Protein AF-A0A832LUJ0-F1 (afdb_monomer)

Structure (mmCIF, N/CA/C/O backbone):
data_AF-A0A832LUJ0-F1
#
_entry.id   AF-A0A832LUJ0-F1
#
loop_
_atom_site.group_PDB
_atom_site.id
_atom_site.type_symbol
_atom_site.label_atom_id
_atom_site.label_alt_id
_atom_site.label_comp_id
_atom_site.label_asym_id
_atom_site.label_entity_id
_atom_site.label_seq_id
_atom_site.pdbx_PDB_ins_code
_atom_site.Cartn_x
_atom_site.Cartn_y
_atom_site.Cartn_z
_atom_site.occupancy
_atom_site.B_iso_or_equiv
_atom_site.auth_seq_id
_atom_site.auth_comp_id
_atom_site.auth_asym_id
_atom_site.auth_atom_id
_atom_site.pdbx_PDB_model_num
ATOM 1 N N . MET A 1 1 ? 15.400 -51.561 0.222 1.00 42.00 1 MET A N 1
ATOM 2 C CA . MET A 1 1 ? 15.382 -51.248 -1.225 1.00 42.00 1 MET A CA 1
ATOM 3 C C . MET A 1 1 ? 14.412 -50.093 -1.433 1.00 42.00 1 MET A C 1
ATOM 5 O O . MET A 1 1 ? 13.301 -50.160 -0.928 1.00 42.00 1 MET A O 1
ATOM 9 N N . ARG A 1 2 ? 14.890 -48.987 -2.015 1.00 45.09 2 ARG A N 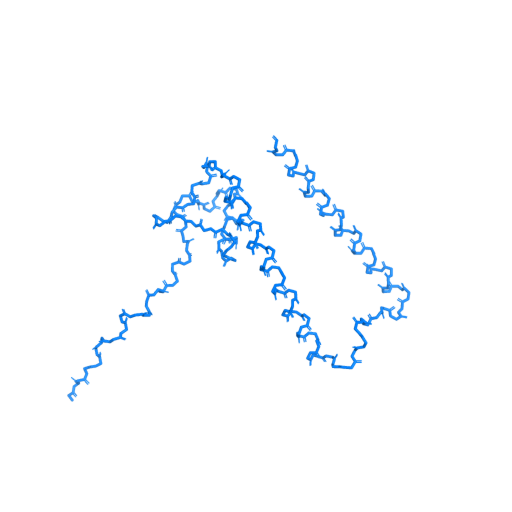1
ATOM 10 C CA . ARG A 1 2 ? 14.188 -47.699 -2.136 1.00 45.09 2 ARG A CA 1
ATOM 11 C C . ARG A 1 2 ? 13.379 -47.702 -3.439 1.00 45.09 2 ARG A C 1
ATOM 13 O O . ARG A 1 2 ? 13.980 -47.737 -4.503 1.00 45.09 2 ARG A O 1
ATOM 20 N N . ALA A 1 3 ? 12.057 -47.640 -3.348 1.00 45.84 3 ALA A N 1
ATOM 21 C CA . ALA A 1 3 ? 11.176 -47.183 -4.422 1.00 45.84 3 ALA A CA 1
ATOM 22 C C . ALA A 1 3 ? 10.442 -45.981 -3.814 1.00 45.84 3 ALA A C 1
ATOM 24 O O . ALA A 1 3 ? 9.773 -46.116 -2.800 1.00 45.84 3 ALA A O 1
ATOM 25 N N . GLY A 1 4 ? 10.724 -44.741 -4.188 1.00 39.69 4 GLY A N 1
ATOM 26 C CA . GLY A 1 4 ? 10.550 -44.208 -5.533 1.00 39.69 4 GLY A CA 1
ATOM 27 C C . GLY A 1 4 ? 9.454 -43.142 -5.462 1.00 39.69 4 GLY A C 1
ATOM 28 O O . GLY A 1 4 ? 8.492 -43.191 -6.214 1.00 39.69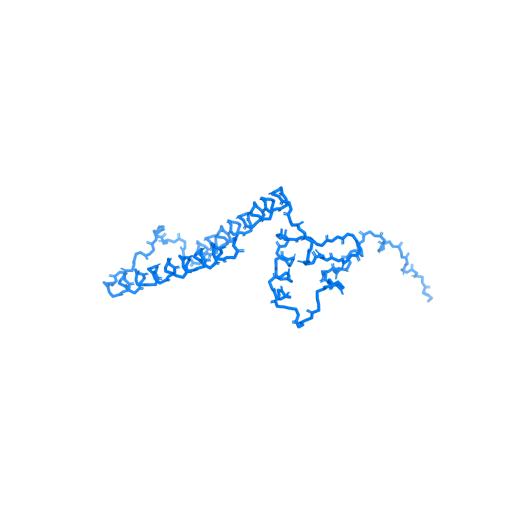 4 GLY A O 1
ATOM 29 N N . VAL A 1 5 ? 9.550 -42.223 -4.490 1.00 46.97 5 VAL A N 1
ATOM 30 C CA . VAL A 1 5 ? 8.692 -41.034 -4.436 1.00 46.97 5 VAL A CA 1
ATOM 31 C C . VAL A 1 5 ? 9.234 -40.096 -5.500 1.00 46.97 5 VAL A C 1
ATOM 33 O O . VAL A 1 5 ? 10.275 -39.464 -5.326 1.00 46.97 5 VAL A O 1
ATOM 36 N N . SER A 1 6 ? 8.600 -40.088 -6.662 1.00 47.94 6 SER A N 1
ATOM 37 C CA . SER A 1 6 ? 8.972 -39.208 -7.757 1.00 47.94 6 SER A CA 1
ATOM 38 C C . SER A 1 6 ? 7.725 -38.797 -8.519 1.00 47.94 6 SER A C 1
ATOM 40 O O . SER A 1 6 ? 7.079 -39.602 -9.174 1.00 47.94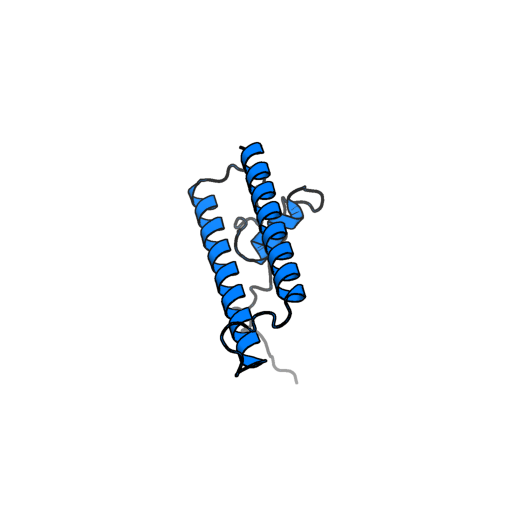 6 SER A O 1
ATOM 42 N N . ILE A 1 7 ? 7.483 -37.489 -8.434 1.00 48.25 7 ILE A N 1
ATOM 43 C CA . ILE A 1 7 ? 6.845 -36.667 -9.458 1.00 48.25 7 ILE A CA 1
ATOM 44 C C . ILE A 1 7 ? 5.322 -36.791 -9.517 1.00 48.25 7 ILE A C 1
ATOM 46 O O . ILE A 1 7 ? 4.773 -37.437 -10.391 1.00 48.25 7 ILE A O 1
ATOM 50 N N . LEU A 1 8 ? 4.649 -36.036 -8.646 1.00 41.94 8 LEU A N 1
ATOM 51 C CA . LEU A 1 8 ? 3.539 -35.157 -9.043 1.00 41.94 8 LEU A CA 1
ATOM 52 C C . LEU A 1 8 ? 3.524 -33.905 -8.139 1.00 41.94 8 LEU A C 1
ATOM 54 O O . LEU A 1 8 ? 2.514 -33.515 -7.569 1.00 41.94 8 LEU A O 1
ATOM 58 N N . VAL A 1 9 ? 4.680 -33.239 -8.026 1.00 46.28 9 VAL A N 1
ATOM 59 C CA . VAL A 1 9 ? 4.780 -31.832 -7.574 1.00 46.28 9 VAL A CA 1
ATOM 60 C C . VAL A 1 9 ? 4.980 -30.935 -8.808 1.00 46.28 9 VAL A C 1
ATOM 62 O O . VAL A 1 9 ? 5.781 -30.011 -8.822 1.00 46.28 9 VAL A O 1
ATOM 65 N N . ALA A 1 10 ? 4.271 -31.242 -9.897 1.00 48.88 10 ALA A N 1
ATOM 66 C CA . ALA A 1 10 ? 4.339 -30.510 -11.167 1.00 48.88 10 ALA A CA 1
ATOM 67 C C . ALA A 1 10 ? 3.143 -29.557 -11.376 1.00 48.88 10 ALA A C 1
ATOM 69 O O . ALA A 1 10 ? 2.896 -29.113 -12.490 1.00 48.88 10 ALA A O 1
ATOM 70 N N . GLY A 1 11 ? 2.394 -29.241 -10.313 1.00 43.19 11 GLY A N 1
ATOM 71 C CA . GLY A 1 11 ? 1.281 -28.280 -10.348 1.00 43.19 11 GLY A CA 1
ATOM 72 C C . GLY A 1 11 ? 1.311 -27.225 -9.239 1.00 43.19 11 GLY A C 1
ATOM 73 O O . GLY A 1 11 ? 0.432 -26.374 -9.187 1.00 43.19 11 GLY A O 1
ATOM 74 N N . LEU A 1 12 ? 2.310 -27.257 -8.349 1.00 49.75 12 LEU A N 1
ATOM 75 C CA . LEU A 1 12 ? 2.365 -26.381 -7.173 1.00 49.75 12 LEU A CA 1
ATOM 76 C C . LEU A 1 12 ? 3.787 -25.860 -6.914 1.00 49.75 12 LEU A C 1
ATOM 78 O O . LEU A 1 12 ? 4.293 -25.878 -5.798 1.00 49.75 12 LEU A O 1
ATOM 82 N N . LEU A 1 13 ? 4.444 -25.409 -7.982 1.00 43.62 13 LEU A N 1
ATOM 83 C CA . LEU A 1 13 ? 5.706 -24.670 -7.933 1.00 43.62 13 LEU A CA 1
ATOM 84 C C . LEU A 1 13 ? 5.576 -23.325 -8.657 1.00 43.62 13 LEU A C 1
ATOM 86 O O . LEU A 1 13 ? 6.480 -22.897 -9.363 1.00 43.62 13 LEU A O 1
ATOM 90 N N . THR A 1 14 ? 4.499 -22.576 -8.418 1.00 46.06 14 THR A N 1
ATOM 91 C CA . THR A 1 14 ? 4.655 -21.113 -8.398 1.00 46.06 14 THR A CA 1
ATOM 92 C C . THR A 1 14 ? 5.233 -20.735 -7.038 1.00 46.06 14 THR A C 1
ATOM 94 O O . THR A 1 14 ? 4.568 -20.113 -6.208 1.00 46.06 14 THR A O 1
ATOM 97 N N . LEU A 1 15 ? 6.467 -21.183 -6.775 1.00 47.78 15 LEU A N 1
ATOM 98 C CA . LEU A 1 15 ? 7.246 -20.731 -5.634 1.00 47.78 15 LEU A CA 1
ATOM 99 C C . LEU A 1 15 ? 7.547 -19.253 -5.879 1.00 47.78 15 LEU A C 1
ATOM 101 O O . LEU A 1 15 ? 8.404 -18.916 -6.685 1.00 47.78 15 LEU A O 1
ATOM 105 N N . SER A 1 16 ? 6.754 -18.390 -5.246 1.00 50.75 16 SER A N 1
ATOM 106 C CA . SER A 1 16 ? 7.077 -17.013 -4.873 1.00 50.75 16 SER A CA 1
ATOM 107 C C . SER A 1 16 ? 8.121 -16.301 -5.747 1.00 50.75 16 SER A C 1
ATOM 109 O O . SER A 1 16 ? 9.136 -15.819 -5.249 1.00 50.75 16 SER A O 1
ATOM 111 N N . ALA A 1 17 ? 7.837 -16.123 -7.036 1.00 45.66 17 ALA A N 1
ATOM 112 C CA . ALA A 1 17 ? 8.416 -15.019 -7.789 1.00 45.66 17 ALA A CA 1
ATOM 113 C C . ALA A 1 17 ? 7.635 -13.749 -7.424 1.00 45.66 17 ALA A C 1
ATOM 115 O O . ALA A 1 17 ? 6.983 -13.137 -8.266 1.00 45.66 17 ALA A O 1
ATOM 116 N N . TYR A 1 18 ? 7.649 -13.364 -6.143 1.00 48.19 18 TYR A N 1
ATOM 117 C CA . TYR 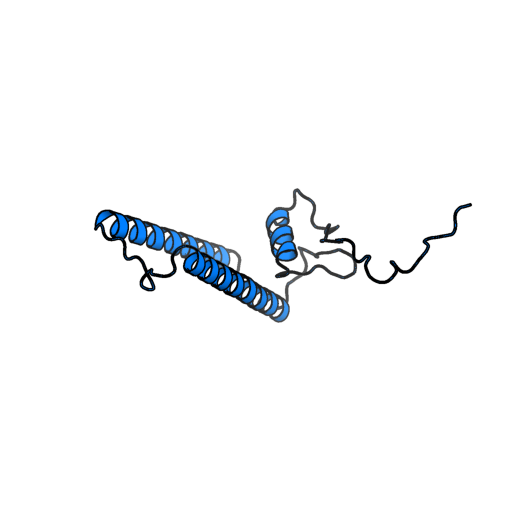A 1 18 ? 7.277 -12.011 -5.746 1.00 48.19 18 TYR A CA 1
ATOM 118 C C . TYR A 1 18 ? 8.412 -11.087 -6.200 1.00 48.19 18 TYR A C 1
ATOM 120 O O . TYR A 1 18 ? 9.298 -10.718 -5.440 1.00 48.19 18 TYR A O 1
ATOM 128 N N . ALA A 1 19 ? 8.385 -10.828 -7.508 1.00 55.62 19 ALA A N 1
ATOM 129 C CA . ALA A 1 19 ? 8.831 -9.629 -8.189 1.00 55.62 19 ALA A CA 1
ATOM 130 C C . ALA A 1 19 ? 10.129 -9.016 -7.654 1.00 55.62 19 ALA A C 1
ATOM 132 O O . ALA A 1 19 ? 10.138 -7.906 -7.122 1.00 55.62 19 ALA A O 1
ATOM 133 N N . GLN A 1 20 ? 11.251 -9.698 -7.877 1.00 66.19 20 GLN A N 1
ATOM 134 C CA . GLN A 1 20 ? 12.464 -8.937 -8.134 1.00 66.19 20 GLN A CA 1
ATOM 135 C C . GLN A 1 20 ? 12.248 -8.282 -9.503 1.00 66.19 20 GLN A C 1
ATOM 137 O O . GLN A 1 20 ? 12.262 -8.956 -10.531 1.00 66.19 20 GLN A O 1
ATOM 142 N N . LEU A 1 21 ? 11.875 -7.002 -9.483 1.00 83.88 21 LEU A N 1
ATOM 143 C CA . LEU A 1 21 ? 11.701 -6.202 -10.688 1.00 83.88 21 LEU A CA 1
ATOM 144 C C . LEU A 1 21 ? 13.094 -5.817 -11.169 1.00 83.88 21 LEU A C 1
ATOM 146 O O . LEU A 1 21 ? 13.817 -5.105 -10.471 1.00 83.88 21 LEU A O 1
ATOM 150 N N . ASN A 1 22 ? 13.485 -6.337 -12.327 1.00 88.69 22 ASN A N 1
ATOM 151 C CA . ASN A 1 22 ? 14.867 -6.261 -12.805 1.00 88.69 22 ASN A CA 1
ATOM 152 C C . ASN A 1 22 ? 15.314 -4.825 -13.126 1.00 88.69 22 ASN A C 1
ATOM 154 O O . ASN A 1 22 ? 16.506 -4.536 -13.154 1.00 88.69 22 ASN A O 1
ATOM 158 N N . ASP A 1 23 ? 14.360 -3.929 -13.361 1.00 92.12 23 ASP A N 1
ATOM 159 C CA . ASP A 1 23 ? 14.549 -2.550 -13.805 1.00 92.12 23 ASP A CA 1
ATOM 160 C C . ASP A 1 23 ? 14.204 -1.508 -12.728 1.00 92.12 23 ASP A C 1
ATOM 162 O O . ASP A 1 23 ? 14.137 -0.312 -13.012 1.00 92.12 23 ASP A O 1
ATOM 166 N N . VAL A 1 24 ? 14.014 -1.945 -11.479 1.00 92.06 24 VAL A N 1
ATOM 167 C CA . VAL A 1 24 ? 13.832 -1.054 -10.326 1.00 92.06 24 VAL A CA 1
ATOM 168 C C . VAL A 1 24 ? 14.918 -1.363 -9.292 1.00 92.06 24 VAL A C 1
ATOM 170 O O . VAL A 1 24 ? 14.697 -2.161 -8.378 1.00 92.06 24 VAL A O 1
ATOM 173 N N . PRO A 1 25 ? 16.120 -0.772 -9.423 1.00 91.25 25 PRO A N 1
ATOM 174 C CA . PRO A 1 25 ? 17.215 -1.041 -8.500 1.00 91.25 25 PRO A CA 1
ATOM 175 C C . PRO A 1 25 ? 16.929 -0.468 -7.097 1.00 91.25 25 PRO A C 1
ATOM 177 O O . PRO A 1 25 ? 16.163 0.489 -6.970 1.00 91.25 25 PRO A O 1
ATOM 180 N N . PRO A 1 26 ? 17.564 -0.985 -6.024 1.00 90.44 26 PRO A N 1
ATOM 181 C CA . PRO A 1 26 ? 17.303 -0.537 -4.651 1.00 90.44 26 PRO A CA 1
ATOM 182 C C . PRO A 1 26 ? 17.537 0.955 -4.374 1.00 90.44 26 PRO A C 1
ATOM 184 O O . PRO A 1 26 ? 16.945 1.501 -3.446 1.00 90.44 26 PRO A O 1
ATOM 187 N N . ASN A 1 27 ? 18.397 1.607 -5.161 1.00 92.56 27 ASN A N 1
ATOM 188 C CA . ASN A 1 27 ? 18.678 3.043 -5.089 1.00 92.56 27 ASN A CA 1
ATOM 189 C C . ASN A 1 27 ? 17.690 3.901 -5.904 1.00 92.56 27 ASN A C 1
ATOM 191 O O . ASN A 1 27 ? 17.788 5.126 -5.882 1.00 92.56 27 ASN A O 1
ATOM 195 N N . HIS A 1 28 ? 16.747 3.289 -6.625 1.00 91.62 28 HIS A N 1
ATOM 196 C CA . HIS A 1 28 ? 15.689 4.012 -7.315 1.00 91.62 28 HIS A CA 1
ATOM 197 C C . HIS A 1 28 ? 14.747 4.640 -6.283 1.00 91.62 28 HIS A C 1
ATOM 199 O O . HIS A 1 28 ? 14.262 3.960 -5.379 1.00 91.62 28 HIS A O 1
ATOM 205 N N . TRP A 1 29 ? 14.432 5.927 -6.434 1.00 93.69 29 TRP A N 1
ATOM 206 C CA . TRP A 1 29 ? 13.623 6.687 -5.470 1.00 93.69 29 TRP A CA 1
ATOM 207 C C . TRP A 1 29 ? 12.265 6.023 -5.160 1.00 93.69 29 TRP A C 1
ATOM 209 O O . TRP A 1 29 ? 11.815 6.014 -4.018 1.00 93.69 29 TRP A O 1
ATOM 219 N N . ALA A 1 30 ? 11.640 5.403 -6.167 1.00 90.88 30 ALA A N 1
ATOM 220 C CA . ALA A 1 30 ? 10.353 4.714 -6.040 1.00 90.88 30 ALA A CA 1
ATOM 221 C C . ALA A 1 30 ? 10.453 3.234 -5.623 1.00 90.88 30 ALA A C 1
ATOM 223 O O . ALA A 1 30 ? 9.425 2.568 -5.513 1.00 90.88 30 ALA A O 1
ATOM 224 N N . TYR A 1 31 ? 11.657 2.691 -5.403 1.00 90.56 31 TYR A N 1
ATOM 225 C CA . TYR A 1 31 ? 11.868 1.257 -5.167 1.00 90.56 31 TYR A CA 1
ATOM 226 C C . TYR A 1 31 ? 10.989 0.705 -4.039 1.00 90.56 31 TYR A C 1
ATOM 228 O O . TYR A 1 31 ? 10.307 -0.306 -4.207 1.00 90.56 31 TYR A O 1
ATOM 236 N N . GLN A 1 32 ? 10.965 1.394 -2.896 1.00 91.38 32 GLN A N 1
ATOM 237 C CA . GLN A 1 32 ? 10.189 0.978 -1.725 1.00 91.38 32 GLN A CA 1
ATOM 238 C C . GLN A 1 32 ? 8.681 0.984 -2.014 1.00 91.38 32 GLN A C 1
ATOM 240 O O . GLN A 1 32 ? 7.993 0.013 -1.704 1.00 91.38 32 GLN A O 1
ATOM 245 N N . ALA A 1 33 ? 8.188 2.047 -2.656 1.00 91.69 33 ALA A N 1
ATOM 246 C CA . ALA A 1 33 ? 6.775 2.203 -2.984 1.00 91.69 33 ALA A CA 1
ATOM 247 C C . ALA A 1 33 ? 6.306 1.144 -3.990 1.00 91.69 33 ALA A C 1
ATOM 249 O O . ALA A 1 33 ? 5.311 0.463 -3.753 1.00 91.69 33 ALA A O 1
ATOM 250 N N . ILE A 1 34 ? 7.053 0.948 -5.079 1.00 91.62 34 ILE A N 1
ATOM 251 C CA . ILE A 1 34 ? 6.731 -0.049 -6.105 1.00 91.62 34 ILE A CA 1
ATOM 252 C C . ILE A 1 34 ? 6.711 -1.447 -5.488 1.00 91.62 34 ILE A C 1
ATOM 254 O O . ILE A 1 34 ? 5.751 -2.193 -5.683 1.00 91.62 34 ILE A O 1
ATOM 258 N N . ARG A 1 35 ? 7.734 -1.792 -4.698 1.00 89.75 35 ARG A N 1
ATOM 259 C CA . ARG A 1 35 ? 7.823 -3.105 -4.056 1.00 89.75 35 ARG A CA 1
ATOM 260 C C . ARG A 1 35 ? 6.623 -3.370 -3.152 1.00 89.75 35 ARG A C 1
ATOM 262 O O . ARG A 1 35 ? 6.059 -4.459 -3.202 1.00 89.75 35 ARG A O 1
ATOM 269 N N . GLU A 1 36 ? 6.211 -2.385 -2.360 1.00 91.19 36 GLU A N 1
ATOM 270 C CA . GLU A 1 36 ? 5.074 -2.527 -1.452 1.00 91.19 36 GLU A CA 1
ATOM 271 C C . GLU A 1 36 ? 3.741 -2.640 -2.201 1.00 91.19 36 GLU A C 1
ATOM 273 O O . GLU A 1 36 ? 2.929 -3.518 -1.914 1.00 91.19 36 GLU A O 1
ATOM 278 N N . LEU A 1 37 ? 3.527 -1.817 -3.226 1.00 92.31 37 LEU A N 1
ATOM 279 C CA . LEU A 1 37 ? 2.304 -1.868 -4.025 1.00 92.31 37 LEU A CA 1
ATOM 280 C C . LEU A 1 37 ? 2.192 -3.164 -4.836 1.00 92.31 37 LEU A C 1
ATOM 282 O O . LEU A 1 37 ? 1.090 -3.695 -4.994 1.00 92.31 37 LEU A O 1
ATOM 286 N N . VAL A 1 38 ? 3.314 -3.709 -5.307 1.00 91.31 38 VAL A N 1
ATOM 287 C CA . VAL A 1 38 ? 3.352 -5.040 -5.924 1.00 91.31 38 VAL A CA 1
ATOM 288 C C . VAL A 1 38 ? 3.088 -6.120 -4.879 1.00 91.31 38 VAL A C 1
ATOM 290 O O . VAL A 1 38 ? 2.261 -6.999 -5.126 1.00 91.31 38 VAL A O 1
ATOM 293 N N . ARG A 1 39 ? 3.692 -6.024 -3.681 1.00 88.75 39 ARG A N 1
ATOM 294 C CA . ARG A 1 39 ? 3.426 -6.919 -2.536 1.00 88.75 39 ARG A CA 1
ATOM 295 C C . ARG A 1 39 ? 1.928 -7.017 -2.243 1.00 88.75 39 ARG A C 1
ATOM 297 O O . ARG A 1 39 ? 1.394 -8.120 -2.128 1.00 88.75 39 ARG A O 1
ATOM 304 N N . LEU A 1 40 ? 1.253 -5.871 -2.207 1.00 89.88 40 LEU A N 1
ATOM 305 C CA . LEU A 1 40 ? -0.188 -5.731 -1.982 1.00 89.88 40 LEU A CA 1
ATOM 306 C C . LEU A 1 40 ? -1.056 -6.072 -3.209 1.00 89.88 40 LEU A C 1
ATOM 308 O O . LEU A 1 40 ? -2.280 -6.006 -3.120 1.00 89.88 40 LEU A O 1
ATOM 312 N N . ARG A 1 41 ? -0.457 -6.448 -4.350 1.00 90.19 41 ARG A N 1
ATOM 313 C CA . ARG A 1 41 ? -1.136 -6.729 -5.635 1.00 90.19 41 ARG A CA 1
ATOM 314 C C . ARG A 1 41 ? -1.947 -5.552 -6.190 1.00 90.19 41 ARG A C 1
ATOM 316 O O . ARG A 1 41 ? -2.862 -5.741 -7.001 1.00 90.19 41 ARG A O 1
ATOM 323 N N . ILE A 1 42 ? -1.601 -4.342 -5.758 1.00 93.31 42 ILE A N 1
ATOM 324 C CA . ILE A 1 42 ? -2.164 -3.084 -6.250 1.00 93.31 42 ILE A CA 1
ATOM 325 C C . ILE A 1 42 ? -1.562 -2.772 -7.618 1.00 93.31 42 ILE A C 1
ATOM 327 O O . ILE A 1 42 ? -2.294 -2.496 -8.566 1.00 93.31 42 ILE A O 1
ATOM 331 N N . LEU A 1 43 ? -0.240 -2.902 -7.724 1.00 91.75 43 LEU A N 1
ATOM 332 C CA . LEU A 1 43 ? 0.497 -2.826 -8.979 1.00 91.75 43 LEU A CA 1
ATOM 333 C C . LEU A 1 43 ? 0.970 -4.215 -9.409 1.00 91.75 43 LEU A C 1
ATOM 335 O O . LEU A 1 43 ? 1.103 -5.128 -8.594 1.00 91.75 43 LEU A O 1
ATOM 339 N N . GLN A 1 44 ? 1.216 -4.371 -10.705 1.00 88.12 44 GLN A N 1
ATOM 340 C CA . GLN A 1 44 ? 1.780 -5.582 -11.289 1.00 88.12 44 GLN A CA 1
ATOM 341 C C . GLN A 1 44 ? 2.885 -5.184 -12.263 1.00 88.12 44 GLN A C 1
ATOM 343 O O . GLN A 1 44 ? 2.736 -4.207 -12.994 1.00 88.12 44 GLN A O 1
ATOM 348 N N . GLY A 1 45 ? 3.985 -5.934 -12.242 1.00 86.44 45 GLY A N 1
ATOM 349 C CA . GLY A 1 45 ? 4.994 -5.864 -13.292 1.00 86.44 45 GLY A CA 1
ATOM 350 C C . GLY A 1 45 ? 4.541 -6.603 -14.551 1.00 86.44 45 GLY A C 1
ATOM 351 O O . GLY A 1 45 ? 3.462 -7.199 -14.604 1.00 86.44 45 GLY A O 1
ATOM 352 N N . PHE A 1 46 ? 5.398 -6.586 -15.556 1.00 88.31 46 PHE A N 1
ATOM 353 C CA . PHE A 1 46 ? 5.203 -7.265 -16.826 1.00 88.31 46 PHE A CA 1
ATOM 354 C C . PHE A 1 46 ? 5.687 -8.726 -16.769 1.00 88.31 46 PHE A C 1
ATOM 356 O O . PHE A 1 46 ? 6.444 -9.103 -15.866 1.00 88.31 46 PHE A O 1
ATOM 363 N N . PRO A 1 47 ? 5.277 -9.578 -17.732 1.00 87.81 47 PRO A N 1
ATOM 364 C CA . PRO A 1 47 ? 5.696 -10.983 -17.784 1.00 87.81 47 PRO A CA 1
ATOM 365 C C . PRO A 1 47 ? 7.217 -11.192 -17.855 1.00 87.81 47 PRO A C 1
ATOM 367 O O . PRO A 1 47 ? 7.720 -12.226 -17.421 1.00 87.81 47 PRO A O 1
ATOM 370 N N . ASP A 1 48 ? 7.950 -10.202 -18.365 1.00 87.94 48 ASP A N 1
ATOM 371 C CA . ASP A 1 48 ? 9.415 -10.179 -18.470 1.00 87.94 48 ASP A CA 1
ATOM 372 C C . ASP A 1 48 ? 10.128 -9.784 -17.158 1.00 87.94 48 ASP A C 1
ATOM 374 O O . ASP A 1 48 ? 11.351 -9.647 -17.131 1.00 87.94 48 ASP A O 1
ATOM 378 N N . ARG A 1 49 ? 9.377 -9.645 -16.054 1.00 87.88 49 ARG A N 1
ATOM 379 C CA . ARG A 1 49 ? 9.858 -9.226 -14.725 1.00 87.88 49 ARG A CA 1
ATOM 380 C C . ARG A 1 49 ? 10.357 -7.779 -14.675 1.00 87.88 49 ARG A C 1
ATOM 382 O O . ARG A 1 49 ? 11.192 -7.447 -13.832 1.00 87.88 49 ARG A O 1
ATOM 389 N N . THR A 1 50 ? 9.828 -6.917 -15.537 1.00 91.31 50 THR A N 1
ATOM 390 C CA . THR A 1 50 ? 10.046 -5.466 -15.480 1.00 91.31 50 THR A CA 1
ATOM 391 C C . THR A 1 50 ? 8.849 -4.736 -14.871 1.00 91.31 50 THR A C 1
ATOM 393 O O . THR A 1 50 ? 7.747 -5.279 -14.774 1.00 91.31 50 THR A O 1
ATOM 396 N N . PHE A 1 51 ? 9.051 -3.496 -14.439 1.00 91.75 51 PHE A N 1
ATOM 397 C CA . PHE A 1 51 ? 7.991 -2.568 -14.032 1.00 91.75 51 PHE A CA 1
ATOM 398 C C . PHE A 1 51 ? 7.850 -1.382 -14.992 1.00 91.75 51 PHE A C 1
ATOM 400 O O . PHE A 1 51 ? 6.774 -0.804 -15.113 1.00 91.75 51 PHE A O 1
ATOM 407 N N . GLN A 1 52 ? 8.928 -1.051 -15.694 1.00 92.81 52 GLN A N 1
ATOM 408 C CA . GLN A 1 52 ? 9.088 0.064 -16.615 1.00 92.81 52 GLN A CA 1
ATOM 409 C C . GLN A 1 52 ? 8.764 1.404 -15.935 1.00 92.81 52 GLN A C 1
ATOM 411 O O . GLN A 1 52 ? 7.815 2.080 -16.332 1.00 92.81 52 GLN A O 1
ATOM 416 N N . PRO A 1 53 ? 9.540 1.822 -14.910 1.00 89.25 53 PRO A N 1
ATOM 417 C CA . PRO A 1 53 ? 9.201 2.972 -14.060 1.00 89.25 53 PRO A CA 1
ATOM 418 C C . PRO A 1 53 ? 9.111 4.309 -14.812 1.00 89.25 53 PRO A C 1
ATOM 420 O O . PRO A 1 53 ? 8.458 5.229 -14.333 1.00 89.25 53 PRO A O 1
ATOM 423 N N . ASN A 1 54 ? 9.737 4.409 -15.988 1.00 89.69 54 ASN A N 1
ATOM 424 C CA . ASN A 1 54 ? 9.712 5.601 -16.841 1.00 89.69 54 ASN A CA 1
ATOM 425 C C . ASN A 1 54 ? 8.640 5.536 -17.943 1.00 89.69 54 ASN A C 1
ATOM 427 O O . ASN A 1 54 ? 8.499 6.480 -18.722 1.00 89.69 54 ASN A O 1
ATOM 431 N N . ARG A 1 55 ? 7.904 4.423 -18.057 1.00 93.12 55 ARG A N 1
ATOM 432 C CA . ARG A 1 55 ? 6.813 4.297 -19.025 1.00 93.12 55 ARG A CA 1
ATOM 433 C C . ARG A 1 55 ? 5.634 5.140 -18.556 1.00 93.12 55 ARG A C 1
ATOM 435 O O . ARG A 1 55 ? 5.255 5.107 -17.388 1.00 93.12 55 ARG A O 1
ATOM 442 N N . GLN A 1 56 ? 5.008 5.846 -19.492 1.00 91.38 56 GLN A N 1
ATOM 443 C CA . GLN A 1 56 ? 3.760 6.543 -19.211 1.00 91.38 56 GLN A CA 1
ATOM 444 C C . GLN A 1 56 ? 2.674 5.553 -18.774 1.00 91.38 56 GLN A C 1
ATOM 446 O O . GLN A 1 56 ? 2.444 4.529 -19.420 1.00 91.38 56 GLN A O 1
ATOM 451 N N . VAL A 1 57 ? 2.000 5.885 -17.677 1.00 91.12 57 VAL A N 1
ATOM 452 C CA . VAL A 1 57 ? 0.857 5.128 -17.165 1.00 91.12 57 VAL A CA 1
ATOM 453 C C . VAL A 1 57 ? -0.405 5.624 -17.859 1.00 91.12 57 VAL A C 1
ATOM 455 O O . VAL A 1 57 ? -0.685 6.822 -17.899 1.00 91.12 57 VAL A O 1
ATOM 458 N N . THR A 1 58 ? -1.198 4.703 -18.396 1.00 94.31 58 THR A N 1
ATOM 459 C CA . THR A 1 58 ? -2.497 5.040 -18.983 1.00 94.31 58 THR A CA 1
ATOM 460 C C . THR A 1 58 ? -3.531 5.334 -17.894 1.00 94.31 58 THR A C 1
ATOM 462 O O . THR A 1 58 ? -3.481 4.796 -16.786 1.00 94.31 58 THR A O 1
ATOM 465 N N . ARG A 1 59 ? -4.558 6.131 -18.221 1.00 94.31 59 ARG A N 1
ATOM 466 C CA . ARG A 1 59 ? -5.680 6.401 -17.298 1.00 94.31 59 ARG A CA 1
ATOM 467 C C . ARG A 1 59 ? -6.364 5.119 -16.808 1.00 94.31 59 ARG A C 1
ATOM 469 O O . ARG A 1 59 ? -6.800 5.066 -15.663 1.00 94.31 59 ARG A O 1
ATOM 476 N N . ALA A 1 60 ? -6.450 4.098 -17.663 1.00 94.81 60 ALA A N 1
ATOM 477 C CA . ALA A 1 60 ? -7.049 2.812 -17.319 1.00 94.81 60 ALA A CA 1
ATOM 478 C C . ALA A 1 60 ? -6.205 2.044 -16.291 1.00 94.81 60 ALA A C 1
ATOM 480 O O . ALA A 1 60 ? -6.747 1.564 -15.298 1.00 94.81 60 ALA A O 1
ATOM 481 N N . GLU A 1 61 ? -4.888 1.968 -16.486 1.00 91.06 61 GLU A N 1
ATOM 482 C CA . GLU A 1 61 ? -3.971 1.326 -15.532 1.00 91.06 61 GLU A CA 1
ATOM 483 C C . GLU A 1 61 ? -3.984 2.045 -14.179 1.00 91.06 61 GLU A C 1
ATOM 485 O O . GLU A 1 61 ? -4.058 1.401 -13.131 1.00 91.06 61 GLU A O 1
ATOM 490 N N . PHE A 1 62 ? -3.998 3.379 -14.196 1.00 93.00 62 PHE A N 1
ATOM 491 C CA . PHE A 1 62 ? -4.104 4.183 -12.982 1.00 93.00 62 PHE A CA 1
ATOM 492 C C . PHE A 1 62 ? -5.423 3.932 -12.234 1.00 93.00 62 PHE A C 1
ATOM 494 O O . PHE A 1 62 ? -5.417 3.649 -11.034 1.00 93.00 62 PHE A O 1
ATOM 501 N N . ALA A 1 63 ? -6.558 3.952 -12.940 1.00 95.69 63 ALA A N 1
ATOM 502 C CA . ALA A 1 63 ? -7.864 3.665 -12.347 1.00 95.69 63 ALA A CA 1
ATOM 503 C C . ALA A 1 63 ? -7.939 2.241 -11.769 1.00 95.69 63 ALA A C 1
ATOM 505 O O . ALA A 1 63 ? -8.493 2.033 -10.688 1.00 95.69 63 ALA A O 1
ATOM 506 N N . GLN A 1 64 ? -7.342 1.257 -12.448 1.00 95.25 64 GLN A N 1
ATOM 507 C CA . GLN A 1 64 ? -7.253 -0.111 -11.938 1.00 95.25 64 GLN A CA 1
ATOM 508 C C . GLN A 1 64 ? -6.426 -0.199 -10.652 1.00 95.25 64 GLN A C 1
ATOM 510 O O . GLN A 1 64 ? -6.828 -0.914 -9.730 1.00 95.25 64 GLN A O 1
ATOM 515 N N . ALA A 1 65 ? -5.299 0.514 -10.571 1.00 94.19 65 ALA A N 1
ATOM 516 C CA . ALA A 1 65 ? -4.482 0.565 -9.362 1.00 94.19 65 ALA A CA 1
ATOM 517 C C . ALA A 1 65 ? -5.278 1.151 -8.185 1.00 94.19 65 ALA A C 1
ATOM 519 O O . ALA A 1 65 ? -5.327 0.540 -7.117 1.00 94.19 65 ALA A O 1
ATOM 520 N N . ILE A 1 66 ? -5.993 2.261 -8.400 1.00 96.38 66 ILE A N 1
ATOM 521 C CA . ILE A 1 66 ? -6.869 2.865 -7.383 1.00 96.38 66 ILE A CA 1
ATOM 522 C C . ILE A 1 66 ? -7.943 1.874 -6.924 1.00 96.38 66 ILE A C 1
ATOM 524 O O . ILE A 1 66 ? -8.094 1.635 -5.727 1.00 96.38 66 ILE A O 1
ATOM 528 N N . ALA A 1 67 ? -8.659 1.242 -7.856 1.00 96.88 67 ALA A N 1
ATOM 529 C CA . ALA A 1 67 ? -9.715 0.288 -7.519 1.00 96.88 67 ALA A CA 1
ATOM 530 C C . ALA A 1 67 ? -9.189 -0.905 -6.697 1.00 96.88 67 ALA A C 1
ATOM 532 O O . ALA A 1 67 ? -9.863 -1.397 -5.790 1.00 96.88 67 ALA A O 1
ATOM 533 N N . ARG A 1 68 ? -7.970 -1.377 -6.988 1.00 96.75 68 ARG A N 1
ATOM 534 C CA . ARG A 1 68 ? -7.309 -2.431 -6.203 1.00 96.75 68 ARG A CA 1
ATOM 535 C C . ARG A 1 68 ? -6.916 -1.939 -4.815 1.00 96.75 68 ARG A C 1
ATOM 537 O O . ARG A 1 68 ? -7.145 -2.669 -3.855 1.00 96.75 68 ARG A O 1
ATOM 544 N N . ALA A 1 69 ? -6.370 -0.729 -4.707 1.00 95.19 69 ALA A N 1
ATOM 545 C CA . ALA A 1 69 ? -6.002 -0.132 -3.428 1.00 95.19 69 ALA A CA 1
ATOM 546 C C . ALA A 1 69 ? -7.217 0.003 -2.500 1.00 95.19 69 ALA A C 1
ATOM 548 O O . ALA A 1 69 ? -7.160 -0.467 -1.366 1.00 95.19 69 ALA A O 1
ATOM 549 N N . TYR A 1 70 ? -8.337 0.531 -3.008 1.00 96.56 70 TYR A N 1
ATOM 550 C CA . TYR A 1 70 ? -9.590 0.621 -2.250 1.00 96.56 70 TYR A CA 1
ATOM 551 C C . TYR A 1 70 ? -10.032 -0.736 -1.706 1.00 96.56 70 TYR A C 1
ATOM 553 O O . TYR A 1 70 ? -10.323 -0.852 -0.521 1.00 96.56 70 TYR A O 1
ATOM 561 N N . ARG A 1 71 ? -10.008 -1.783 -2.540 1.00 95.94 71 ARG A N 1
ATOM 562 C CA . ARG A 1 71 ? -10.377 -3.139 -2.110 1.00 95.94 71 ARG A CA 1
ATOM 563 C C . ARG A 1 71 ? -9.479 -3.662 -0.986 1.00 95.94 71 ARG A C 1
ATOM 565 O O . ARG A 1 71 ? -9.975 -4.295 -0.062 1.00 95.94 71 ARG A O 1
ATOM 572 N N . VAL A 1 72 ? -8.167 -3.432 -1.075 1.00 94.06 72 VAL A N 1
ATOM 573 C CA . VAL A 1 72 ? -7.206 -3.876 -0.050 1.00 94.06 72 VAL A CA 1
ATOM 574 C C . VAL A 1 72 ? -7.459 -3.171 1.282 1.00 94.06 72 VAL A C 1
ATOM 576 O O . VAL A 1 72 ? -7.431 -3.823 2.324 1.00 94.06 72 VAL A O 1
ATOM 579 N N . ILE A 1 73 ? -7.717 -1.861 1.251 1.00 93.62 73 ILE A N 1
ATOM 580 C CA . ILE A 1 73 ? -8.002 -1.062 2.449 1.00 93.62 73 ILE A CA 1
ATOM 581 C C . ILE A 1 73 ? -9.303 -1.530 3.102 1.00 93.62 73 ILE A C 1
ATOM 583 O O . ILE A 1 73 ? -9.314 -1.850 4.285 1.00 93.62 73 ILE A O 1
ATOM 587 N N . ASP A 1 74 ? -10.367 -1.628 2.314 1.00 95.12 74 ASP A N 1
ATOM 588 C CA . ASP A 1 74 ? -11.700 -2.031 2.758 1.00 95.12 74 ASP A CA 1
ATOM 589 C C . ASP A 1 74 ? -11.702 -3.435 3.391 1.00 95.12 74 ASP A C 1
ATOM 591 O O . ASP A 1 74 ? -12.220 -3.644 4.487 1.00 95.12 74 ASP A O 1
ATOM 595 N N . GLU A 1 75 ? -11.007 -4.394 2.773 1.00 93.50 75 GLU A N 1
ATOM 596 C CA . GLU A 1 75 ? -10.833 -5.728 3.352 1.00 93.50 75 GLU A CA 1
ATOM 597 C C . GLU A 1 75 ? -10.043 -5.699 4.665 1.00 93.50 75 GLU A C 1
ATOM 599 O O . GLU A 1 75 ? -10.370 -6.408 5.617 1.00 93.50 75 GLU A O 1
ATOM 604 N N . ARG A 1 76 ? -9.008 -4.858 4.750 1.00 92.06 76 ARG A N 1
ATOM 605 C CA . ARG A 1 76 ? -8.204 -4.741 5.966 1.00 92.06 76 ARG A CA 1
ATOM 606 C C . ARG A 1 76 ? -8.993 -4.113 7.114 1.00 92.06 76 ARG A C 1
ATOM 608 O O . ARG A 1 76 ? -8.828 -4.567 8.243 1.00 92.06 76 ARG A O 1
ATOM 615 N N . ILE A 1 77 ? -9.829 -3.114 6.829 1.00 93.62 77 ILE A N 1
ATOM 616 C CA . ILE A 1 77 ? -10.724 -2.485 7.809 1.00 93.62 77 ILE A CA 1
ATOM 617 C C . ILE A 1 77 ? -11.692 -3.532 8.360 1.00 93.62 77 ILE A C 1
ATOM 619 O O . ILE A 1 77 ? -11.677 -3.774 9.565 1.00 93.62 77 ILE A O 1
ATOM 623 N N . ARG A 1 78 ? -12.405 -4.260 7.490 1.00 91.94 78 ARG A N 1
ATOM 624 C CA . ARG A 1 78 ? -13.323 -5.331 7.917 1.00 91.94 78 ARG A CA 1
ATOM 625 C C . ARG A 1 78 ? -12.654 -6.383 8.796 1.00 91.94 78 ARG A C 1
ATOM 627 O O . ARG A 1 78 ? -13.217 -6.827 9.792 1.00 91.94 78 ARG A O 1
ATOM 634 N N . GLN A 1 79 ? -11.439 -6.800 8.443 1.00 90.94 79 GLN A N 1
ATOM 635 C CA . GLN A 1 79 ? -10.686 -7.768 9.245 1.00 90.94 79 GLN A CA 1
ATOM 636 C C . GLN A 1 79 ? -10.318 -7.226 10.628 1.00 90.94 79 GLN A C 1
ATOM 638 O O . GLN A 1 79 ? -10.244 -7.994 11.587 1.00 90.94 79 GLN A O 1
ATOM 643 N N . LEU A 1 80 ? -10.042 -5.927 10.743 1.00 88.25 80 LEU A N 1
ATOM 644 C CA . LEU A 1 80 ? -9.748 -5.297 12.025 1.00 88.25 80 LEU A CA 1
ATOM 645 C C . LEU A 1 80 ? -11.009 -5.155 12.874 1.00 88.25 80 LEU A C 1
ATOM 647 O O . LEU A 1 80 ? -10.956 -5.509 14.048 1.00 88.25 80 LEU A O 1
ATOM 651 N N . GLU A 1 81 ? -12.131 -4.755 12.281 1.00 87.31 81 GLU A N 1
ATOM 652 C CA . GLU A 1 81 ? -13.439 -4.703 12.948 1.00 87.31 81 GLU A CA 1
ATOM 653 C C . GLU A 1 81 ? -13.807 -6.073 13.533 1.00 87.31 81 GLU A C 1
ATOM 655 O O . GLU A 1 81 ? -13.982 -6.210 14.741 1.00 87.31 81 GLU A O 1
ATOM 660 N N . GLN A 1 82 ? -13.737 -7.137 12.726 1.00 86.44 82 GLN A N 1
ATOM 661 C CA . GLN A 1 82 ? -14.008 -8.504 13.193 1.00 86.44 82 GLN A CA 1
ATOM 662 C C . GLN A 1 82 ? -13.084 -8.960 14.329 1.00 86.44 82 GLN A C 1
ATOM 664 O O . GLN A 1 82 ? -13.461 -9.791 15.158 1.00 86.44 82 GLN A O 1
ATOM 669 N N . ARG A 1 83 ? -11.835 -8.485 14.353 1.00 84.38 83 ARG A N 1
ATOM 670 C CA . ARG A 1 83 ? -10.895 -8.804 15.434 1.00 84.38 83 ARG A CA 1
ATOM 671 C C . ARG A 1 83 ? -11.239 -8.050 16.712 1.00 84.38 83 ARG A C 1
ATOM 673 O O . ARG A 1 83 ? -11.087 -8.635 17.779 1.00 84.38 83 ARG A O 1
ATOM 680 N N . ILE A 1 84 ? -11.679 -6.798 16.603 1.00 79.56 84 ILE A N 1
ATOM 681 C CA . ILE A 1 84 ? -12.129 -5.986 17.738 1.00 79.56 84 ILE A CA 1
ATOM 682 C C . ILE A 1 84 ? -13.361 -6.636 18.376 1.00 79.56 84 ILE A C 1
ATOM 684 O O . ILE A 1 84 ? -13.346 -6.889 19.580 1.00 79.56 84 ILE A O 1
ATOM 688 N N . ASP A 1 85 ? -14.345 -7.035 17.567 1.00 80.06 85 ASP A N 1
ATOM 689 C CA . ASP A 1 85 ? -15.583 -7.667 18.044 1.00 80.06 85 ASP A CA 1
ATOM 690 C C . ASP A 1 85 ? -15.321 -8.963 18.824 1.00 80.06 85 ASP A C 1
ATOM 692 O O . ASP A 1 85 ? -15.951 -9.240 19.841 1.00 80.06 85 ASP A O 1
ATOM 696 N N . ARG A 1 86 ? -14.338 -9.761 18.385 1.00 79.69 86 ARG A N 1
ATOM 697 C CA . ARG A 1 86 ? -13.945 -10.998 19.085 1.00 79.69 86 ARG A CA 1
ATOM 698 C C . ARG A 1 86 ? -13.270 -10.747 20.431 1.00 79.69 86 ARG A C 1
ATOM 700 O O . ARG A 1 86 ? -13.316 -11.622 21.290 1.00 79.69 86 ARG A O 1
ATOM 707 N N . ILE A 1 87 ? -12.587 -9.614 20.592 1.00 78.56 87 ILE A N 1
ATOM 708 C CA . ILE A 1 87 ? -11.873 -9.269 21.829 1.00 78.56 87 ILE A CA 1
ATOM 709 C C . ILE A 1 87 ? -12.834 -8.650 22.849 1.00 78.56 87 ILE A C 1
ATOM 711 O O . ILE A 1 87 ? -12.652 -8.851 24.048 1.00 78.56 87 ILE A O 1
ATOM 715 N N . ALA A 1 88 ? -13.854 -7.923 22.391 1.00 66.38 88 ALA A N 1
ATOM 716 C CA . ALA A 1 88 ? -14.772 -7.201 23.261 1.00 66.38 88 ALA A CA 1
ATOM 717 C C . ALA A 1 88 ? -16.230 -7.320 22.758 1.00 66.38 88 ALA A C 1
ATOM 719 O O . ALA A 1 88 ? -16.767 -6.360 22.197 1.00 66.38 88 ALA A O 1
ATOM 720 N N . PRO A 1 89 ? -16.876 -8.488 22.968 1.00 59.97 89 PRO A N 1
ATOM 721 C CA . PRO A 1 89 ? -18.178 -8.821 22.376 1.00 59.97 89 PRO A CA 1
ATOM 722 C C . PRO A 1 89 ? -19.343 -7.941 22.856 1.00 59.97 89 PRO A C 1
ATOM 724 O O . PRO A 1 89 ? -20.326 -7.808 22.135 1.00 59.97 89 PRO A O 1
ATOM 727 N N . ASP A 1 90 ? -19.216 -7.305 24.028 1.00 56.41 90 ASP A N 1
ATOM 728 C CA . ASP A 1 90 ? -20.258 -6.460 24.637 1.00 56.41 90 ASP A CA 1
ATOM 729 C C . ASP A 1 90 ? -19.966 -4.956 24.522 1.00 56.41 90 ASP A C 1
ATOM 731 O O . ASP A 1 90 ? -20.548 -4.138 25.238 1.00 56.41 90 ASP A O 1
ATOM 735 N N . THR A 1 91 ? -19.047 -4.561 23.639 1.00 48.31 91 THR A N 1
ATOM 736 C CA . THR A 1 91 ? -18.791 -3.138 23.402 1.00 48.31 91 THR A CA 1
ATOM 737 C C . THR A 1 91 ? -19.959 -2.570 22.594 1.00 48.31 91 THR A C 1
ATOM 739 O O . THR A 1 91 ? -20.187 -3.031 21.473 1.00 48.31 91 THR A O 1
ATOM 742 N N . PRO A 1 92 ? -20.696 -1.551 23.087 1.00 56.28 92 PRO A N 1
ATOM 743 C CA . PRO A 1 92 ? -21.516 -0.724 22.207 1.00 56.28 92 PRO A CA 1
ATOM 744 C C . PRO A 1 92 ? -20.621 -0.273 21.053 1.00 56.28 92 PRO A C 1
ATOM 746 O O . PRO A 1 92 ? -19.461 0.039 21.302 1.00 56.28 92 PRO A O 1
ATOM 749 N N . THR A 1 93 ? -21.124 -0.243 19.819 1.00 59.66 93 THR A N 1
ATOM 750 C CA . THR A 1 93 ? -20.364 -0.079 18.557 1.00 59.66 93 THR A CA 1
ATOM 751 C C . THR A 1 93 ? -19.472 1.188 18.447 1.00 59.66 93 THR A C 1
ATOM 753 O O . THR A 1 93 ? -18.902 1.458 17.401 1.00 59.66 93 THR A O 1
ATOM 756 N N . ALA A 1 94 ? -19.253 1.939 19.528 1.00 53.25 94 ALA A N 1
ATOM 757 C CA . ALA A 1 94 ? -17.948 2.512 19.866 1.00 53.25 94 ALA A CA 1
ATOM 758 C C . ALA A 1 94 ? -17.808 2.633 21.405 1.00 53.25 94 ALA A C 1
ATOM 760 O O . ALA A 1 94 ? -18.723 3.169 22.042 1.00 53.25 94 ALA A O 1
ATOM 761 N N . PRO A 1 95 ? -16.678 2.246 22.036 1.00 55.53 95 PRO A N 1
ATOM 762 C CA . PRO A 1 95 ? -16.344 2.766 23.354 1.00 55.53 95 PRO A CA 1
ATOM 763 C C . PRO A 1 95 ? -16.017 4.253 23.178 1.00 55.53 95 PRO A C 1
ATOM 765 O O . PRO A 1 95 ? -14.890 4.621 22.859 1.00 55.53 95 PRO A O 1
ATOM 768 N N . GLN A 1 96 ? -17.021 5.122 23.334 1.00 55.38 96 GLN A N 1
ATOM 769 C CA . GLN A 1 96 ? -16.780 6.563 23.393 1.00 55.38 96 GLN A CA 1
ATOM 770 C C . GLN A 1 96 ? -15.782 6.818 24.521 1.00 55.38 96 GLN A C 1
ATOM 772 O O . GLN A 1 96 ? -15.987 6.285 25.618 1.00 55.38 96 GLN A O 1
ATOM 777 N N . PRO A 1 97 ? -14.722 7.614 24.297 1.00 59.28 97 PRO A N 1
ATOM 778 C CA . PRO A 1 97 ? -13.779 7.907 25.355 1.00 59.28 97 PRO A CA 1
ATOM 779 C C . PRO A 1 97 ? -14.553 8.518 26.523 1.00 59.28 97 PRO A C 1
ATOM 781 O O . PRO A 1 97 ? -15.159 9.588 26.417 1.00 59.28 97 PRO A O 1
ATOM 784 N N . THR A 1 98 ? -14.618 7.772 27.625 1.00 68.38 98 THR A N 1
ATOM 785 C CA . THR A 1 98 ? -15.491 8.094 28.761 1.00 68.38 98 THR A CA 1
ATOM 786 C C . THR A 1 98 ? -14.969 9.302 29.533 1.00 68.38 98 THR A C 1
ATOM 788 O O . THR A 1 98 ? -15.716 9.936 30.277 1.00 68.38 98 THR A O 1
ATOM 791 N N . THR A 1 99 ? -13.705 9.672 29.301 1.00 85.00 99 THR A N 1
ATOM 792 C CA . THR A 1 99 ? -13.076 10.873 29.839 1.00 85.00 99 THR A CA 1
ATOM 793 C C . THR A 1 99 ? -13.014 11.994 28.789 1.00 85.00 99 THR A C 1
ATOM 795 O O . THR A 1 99 ? -12.685 11.752 27.623 1.00 85.00 99 THR A O 1
ATOM 798 N N . PRO A 1 100 ? -13.283 13.256 29.181 1.00 86.88 100 PRO A N 1
ATOM 799 C CA . PRO A 1 100 ? -13.137 14.414 28.296 1.00 86.88 100 PRO A CA 1
ATOM 800 C C . PRO A 1 100 ? -11.752 14.526 27.641 1.00 86.88 100 PRO A C 1
ATOM 802 O O . PRO A 1 100 ? -11.653 14.903 26.477 1.00 86.88 100 PRO A O 1
ATOM 805 N N . GLU A 1 101 ? -10.694 14.152 28.361 1.00 88.00 101 GLU A N 1
ATOM 806 C CA . GLU A 1 101 ? -9.315 14.210 27.865 1.00 88.00 101 GLU A CA 1
ATOM 807 C C . GLU A 1 101 ? -9.047 13.223 26.728 1.00 88.00 101 GLU A C 1
ATOM 809 O O . GLU A 1 101 ? -8.369 13.568 25.761 1.00 88.00 101 GLU A O 1
ATOM 814 N N . ALA A 1 102 ? -9.589 12.006 26.814 1.00 79.69 102 ALA A N 1
ATOM 815 C CA . ALA A 1 102 ? -9.411 11.012 25.766 1.00 79.69 102 ALA A CA 1
ATOM 816 C C . ALA A 1 102 ? -10.168 11.412 24.487 1.00 79.69 102 ALA A C 1
ATOM 818 O O . ALA A 1 102 ? -9.611 11.282 23.400 1.00 79.69 102 ALA A O 1
ATOM 819 N N . ARG A 1 103 ? -11.359 12.027 24.616 1.00 85.06 103 ARG A N 1
ATOM 820 C CA . ARG A 1 103 ? -12.099 12.602 23.473 1.00 85.06 103 ARG A CA 1
ATOM 821 C C . ARG A 1 103 ? -11.316 13.713 22.787 1.00 85.06 103 ARG A C 1
ATOM 823 O O . ARG A 1 103 ? -11.266 13.773 21.565 1.00 85.06 103 ARG A O 1
ATOM 830 N N . LEU A 1 104 ? -10.685 14.589 23.567 1.00 8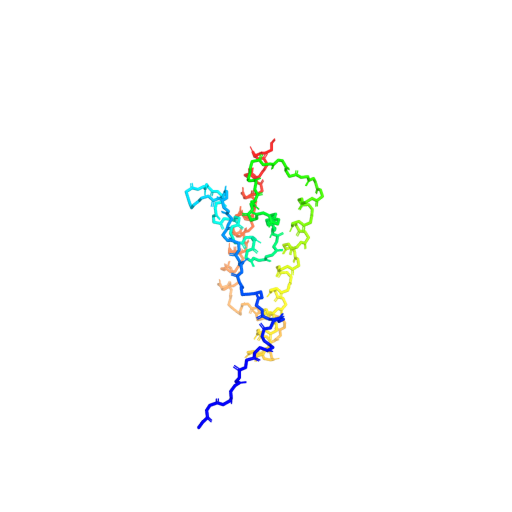4.12 104 LEU A N 1
ATOM 831 C CA . LEU A 1 104 ? -9.884 15.678 23.017 1.00 84.12 104 LEU A CA 1
ATOM 832 C C . LEU A 1 104 ? -8.644 15.158 22.280 1.00 84.12 104 LEU A C 1
ATOM 834 O O . LEU A 1 104 ? -8.354 15.631 21.185 1.00 84.12 104 LEU A O 1
ATOM 838 N N . ARG A 1 105 ? -7.936 14.174 22.849 1.00 85.12 105 ARG A N 1
ATOM 839 C CA . ARG A 1 105 ? -6.757 13.568 22.208 1.00 85.12 105 ARG A CA 1
ATOM 840 C C . ARG A 1 105 ? -7.110 12.876 20.895 1.00 85.12 105 ARG A C 1
ATOM 842 O O . ARG A 1 105 ? -6.385 13.037 19.920 1.00 85.12 105 ARG A O 1
ATOM 849 N N . GLU A 1 106 ? -8.224 12.154 20.863 1.00 84.88 106 GLU A N 1
ATOM 850 C CA . GLU A 1 106 ? -8.709 11.491 19.652 1.00 84.88 106 GLU A CA 1
ATOM 851 C C . GLU A 1 106 ? -9.064 12.511 18.560 1.00 84.88 106 GLU A C 1
ATOM 853 O O . GLU A 1 106 ? -8.603 12.393 17.427 1.00 84.88 106 GLU A O 1
ATOM 858 N N . LEU A 1 107 ? -9.791 13.580 18.911 1.00 85.38 107 LEU A N 1
ATOM 859 C CA . LEU A 1 107 ? -10.101 14.660 17.969 1.00 85.38 107 LEU A CA 1
ATOM 860 C C . LEU A 1 107 ? -8.836 15.359 17.451 1.00 85.38 107 LEU A C 1
ATOM 862 O O . LEU A 1 107 ? -8.753 15.689 16.270 1.00 85.38 107 LEU A O 1
ATOM 866 N N . GLN A 1 108 ? -7.832 15.558 18.307 1.00 92.19 108 GLN A N 1
ATOM 867 C CA . GLN A 1 108 ? -6.543 16.120 17.900 1.00 92.19 108 GLN A CA 1
ATOM 868 C C . GLN A 1 108 ? -5.801 15.201 16.921 1.00 92.19 108 GLN A C 1
ATOM 870 O O . GLN A 1 108 ? -5.249 15.687 15.935 1.00 92.19 108 GLN A O 1
ATOM 875 N N . GLN A 1 109 ? -5.817 13.886 17.153 1.00 93.12 109 GLN A N 1
ATOM 876 C CA . GLN A 1 109 ? -5.214 12.908 16.243 1.00 93.12 109 GLN A CA 1
ATOM 877 C C . GLN A 1 109 ? -5.930 12.871 14.894 1.00 93.12 109 GLN A C 1
ATOM 879 O O . GLN A 1 109 ? -5.272 12.967 13.860 1.00 93.12 109 GLN A O 1
ATOM 884 N N . ALA A 1 110 ? -7.262 12.834 14.892 1.00 85.56 110 ALA A N 1
ATOM 885 C CA . ALA A 1 110 ? -8.045 12.850 13.661 1.00 85.56 110 ALA A CA 1
ATOM 886 C C . ALA A 1 110 ? -7.768 14.115 12.826 1.00 85.56 110 ALA A C 1
ATOM 888 O O . ALA A 1 110 ? -7.577 14.043 11.612 1.00 85.56 110 ALA A O 1
ATOM 889 N N . VAL A 1 111 ? -7.671 15.285 13.469 1.00 94.69 111 VAL A N 1
ATOM 890 C CA . VAL A 1 111 ? -7.295 16.534 12.785 1.00 94.69 111 VAL A CA 1
ATOM 891 C C . VAL A 1 111 ? -5.882 16.449 12.196 1.00 94.69 111 VAL A C 1
ATOM 893 O O . VAL A 1 111 ? -5.674 16.884 11.063 1.00 94.69 111 VAL A O 1
ATOM 896 N N . GLN A 1 112 ? -4.924 15.860 12.916 1.00 95.62 112 GLN A N 1
ATOM 897 C CA . GLN A 1 112 ? -3.550 15.678 12.438 1.00 95.62 112 GLN A CA 1
ATOM 898 C C . GLN A 1 112 ? -3.495 14.781 11.192 1.00 95.62 112 GLN A C 1
ATOM 900 O O . GLN A 1 112 ? -2.805 15.101 10.223 1.00 95.62 112 GLN A O 1
ATOM 905 N N . GLU A 1 113 ? -4.242 13.677 11.192 1.00 93.12 113 GLU A N 1
ATOM 906 C CA . GLU A 1 113 ? -4.321 12.755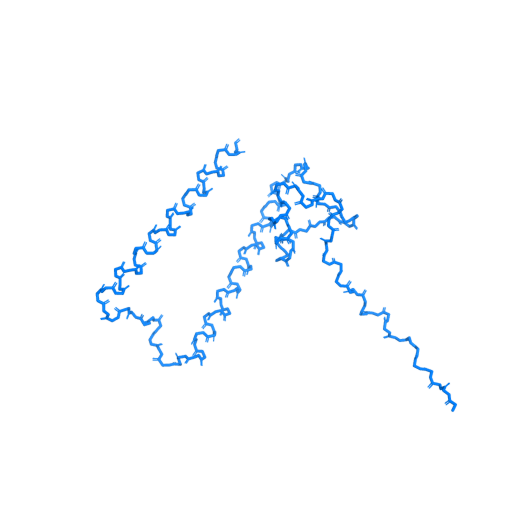 10.055 1.00 93.12 113 GLU A CA 1
ATOM 907 C C . GLU A 1 113 ? -4.926 13.432 8.822 1.00 93.12 113 GLU A C 1
ATOM 909 O O . GLU A 1 113 ? -4.390 13.317 7.718 1.00 93.12 113 GLU A O 1
ATOM 914 N N . LEU A 1 114 ? -5.987 14.225 9.002 1.00 93.44 114 LEU A N 1
ATOM 915 C CA . LEU A 1 114 ? -6.592 14.987 7.908 1.00 93.44 114 LEU A CA 1
ATOM 916 C C . LEU A 1 114 ? -5.640 16.047 7.340 1.00 93.44 114 LEU A C 1
ATOM 918 O O . LEU A 1 114 ? -5.612 16.272 6.128 1.00 93.44 114 LEU A O 1
ATOM 922 N N . GLN A 1 115 ? -4.822 16.677 8.185 1.00 95.06 115 GLN A N 1
ATOM 923 C CA . GLN A 1 115 ? -3.790 17.612 7.733 1.00 95.06 115 GLN A CA 1
ATOM 924 C C . GLN A 1 115 ? -2.688 16.909 6.930 1.00 95.06 115 GLN A C 1
ATOM 926 O O . GLN A 1 115 ? -2.239 17.445 5.915 1.00 95.06 115 GLN A O 1
ATOM 931 N N . GLN A 1 116 ? -2.284 15.704 7.339 1.00 93.12 116 GLN A N 1
ATOM 932 C CA . GLN A 1 116 ? -1.331 14.887 6.582 1.00 93.12 116 GLN A CA 1
ATOM 933 C C . GLN A 1 116 ? -1.907 14.439 5.236 1.00 93.12 116 GLN A C 1
ATOM 935 O O . GLN A 1 116 ? -1.216 14.472 4.219 1.00 93.12 116 GLN A O 1
ATOM 940 N N . LEU A 1 117 ? -3.186 14.067 5.201 1.00 92.56 117 LEU A N 1
ATOM 941 C CA . LEU A 1 117 ? -3.854 13.698 3.959 1.00 92.56 117 LEU A CA 1
ATOM 942 C C . LEU A 1 117 ? -3.916 14.889 2.996 1.00 92.56 117 LEU A C 1
ATOM 944 O O . LEU A 1 117 ? -3.596 14.760 1.815 1.00 92.56 117 LEU A O 1
ATOM 948 N N . ARG A 1 118 ? -4.282 16.070 3.507 1.00 95.25 118 ARG A N 1
ATOM 949 C CA . ARG A 1 118 ? -4.308 17.304 2.720 1.00 95.25 118 ARG A CA 1
ATOM 950 C C . ARG A 1 118 ? -2.934 17.622 2.129 1.00 95.25 118 ARG A C 1
ATOM 952 O O . ARG A 1 118 ? -2.855 17.921 0.940 1.00 95.25 118 ARG A O 1
ATOM 959 N N . SER A 1 119 ? -1.864 17.542 2.921 1.00 92.38 119 SER A N 1
ATOM 960 C CA . SER A 1 119 ? -0.514 17.839 2.426 1.00 92.38 119 SER A CA 1
ATOM 961 C C . SER A 1 119 ? -0.063 16.843 1.354 1.00 92.38 119 SER A C 1
ATOM 963 O O . SER A 1 119 ? 0.542 17.244 0.361 1.00 92.38 119 SER A O 1
ATOM 965 N N . ALA A 1 120 ? -0.425 15.564 1.486 1.00 86.00 120 ALA A N 1
ATOM 966 C CA . ALA A 1 120 ? -0.165 14.557 0.462 1.00 86.00 120 ALA A CA 1
ATOM 967 C C . ALA A 1 120 ? -0.883 14.875 -0.862 1.00 86.00 120 ALA A C 1
ATOM 969 O O . ALA A 1 120 ? -0.288 14.737 -1.932 1.00 86.00 120 ALA A O 1
ATOM 970 N N . VAL A 1 121 ? -2.131 15.351 -0.807 1.00 91.19 121 VAL A N 1
ATOM 971 C CA . VAL A 1 121 ? -2.871 15.786 -2.005 1.00 91.19 121 VAL A CA 1
ATOM 972 C C . VAL A 1 121 ? -2.225 17.019 -2.642 1.00 91.19 121 VAL A C 1
ATOM 974 O O . VAL A 1 121 ? -2.042 17.039 -3.857 1.00 91.19 121 VAL A O 1
ATOM 977 N N . GLU A 1 122 ? -1.821 18.015 -1.850 1.00 89.06 122 GLU A N 1
ATOM 978 C CA . GLU A 1 122 ? -1.121 19.208 -2.355 1.00 89.06 122 GLU A CA 1
ATOM 979 C C . GLU A 1 122 ? 0.217 18.847 -3.036 1.00 89.06 122 GLU A C 1
ATOM 981 O O . GLU A 1 122 ? 0.582 19.437 -4.054 1.00 89.06 122 GLU A O 1
ATOM 986 N N . ILE A 1 123 ? 0.936 17.840 -2.527 1.00 88.31 123 ILE A N 1
ATOM 987 C CA . ILE A 1 123 ? 2.158 17.319 -3.159 1.00 88.31 123 ILE A CA 1
ATOM 988 C C . ILE A 1 123 ? 1.843 16.667 -4.508 1.00 88.31 123 ILE A C 1
ATOM 990 O O . ILE A 1 123 ? 2.525 16.951 -5.490 1.00 88.31 123 ILE A O 1
ATOM 994 N N . LEU A 1 124 ? 0.805 15.831 -4.586 1.00 77.56 124 LEU A N 1
ATOM 995 C CA . LEU A 1 124 ? 0.398 15.196 -5.844 1.00 77.56 124 LEU A CA 1
ATOM 996 C C . LEU A 1 124 ? -0.025 16.227 -6.898 1.00 77.56 124 LEU A C 1
ATOM 998 O O . LEU A 1 124 ? 0.301 16.064 -8.069 1.00 77.56 124 LEU A O 1
ATOM 1002 N N . GLN A 1 125 ? -0.690 17.307 -6.486 1.00 74.12 125 GLN A N 1
ATOM 1003 C CA . GLN A 1 125 ? -1.068 18.408 -7.377 1.00 74.12 125 GLN A CA 1
ATOM 1004 C C . GLN A 1 125 ? 0.136 19.183 -7.925 1.00 74.12 125 GLN A C 1
ATOM 1006 O O . GLN A 1 125 ? 0.057 19.709 -9.025 1.00 74.12 125 GLN A O 1
ATOM 1011 N N . ARG A 1 126 ? 1.249 19.248 -7.185 1.00 78.94 126 ARG A N 1
ATOM 1012 C CA . ARG A 1 126 ? 2.504 19.878 -7.638 1.00 78.94 126 ARG A CA 1
ATOM 1013 C C . ARG A 1 126 ? 3.331 19.008 -8.588 1.00 78.94 126 ARG A C 1
ATOM 1015 O O . ARG A 1 126 ? 4.269 19.515 -9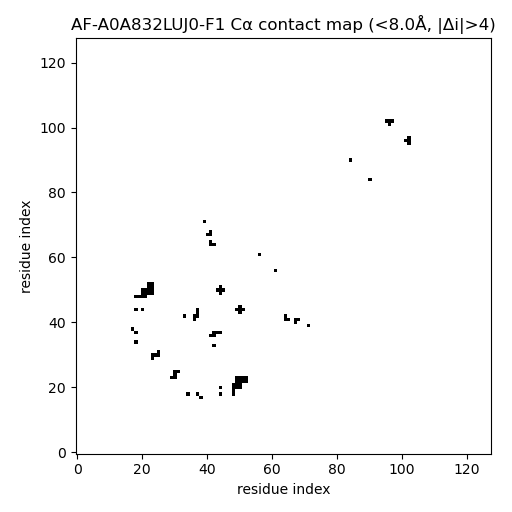.193 1.00 78.94 126 ARG A O 1
ATOM 1022 N N . LEU A 1 127 ? 3.039 17.710 -8.654 1.00 64.44 127 LEU A N 1
ATOM 1023 C CA . LEU A 1 127 ? 3.704 16.753 -9.543 1.00 64.44 127 LEU A CA 1
ATOM 1024 C C . LEU A 1 127 ? 3.006 16.620 -10.909 1.00 64.44 127 LEU A C 1
ATOM 1026 O O . LEU A 1 127 ? 3.547 15.949 -11.787 1.00 64.44 127 LEU A O 1
ATOM 1030 N N . ALA A 1 128 ? 1.821 17.217 -11.060 1.00 51.50 128 ALA A N 1
ATOM 1031 C CA . ALA A 1 128 ? 1.064 17.321 -12.307 1.00 51.50 128 ALA A CA 1
ATOM 1032 C C . ALA A 1 128 ? 1.370 18.646 -13.019 1.00 51.50 128 ALA A C 1
ATOM 1034 O O . ALA A 1 128 ? 1.366 18.634 -14.269 1.00 51.50 128 ALA A O 1
#

Foldseek 3Di:
DDDDPDDDPPPPPPPDPLAPAVPQDPPHPCNVVQSVLSVLVLDDCDPVSHNPVVDDDDPVNVVSSVVSVVVSVVVVVVVVLVVVCVVPVPDDPDPDVPDPVVNVVVVVVVVVVVVVVVVVVVVVVVVD

Solvent-accessible surface area (backbone atoms only — not comparable to full-atom values): 8007 Å² total; per-residue (Å²): 137,92,84,79,93,74,87,86,75,84,83,77,70,84,72,78,79,78,67,75,38,78,71,54,52,87,86,41,91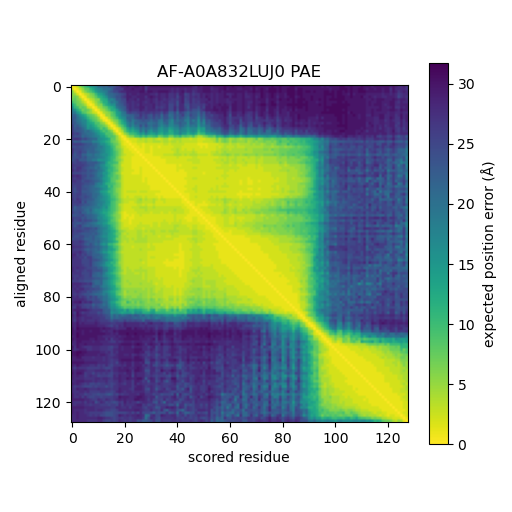,58,30,67,58,53,54,49,34,38,74,72,62,32,43,78,63,48,98,87,38,32,63,57,85,86,56,86,79,50,74,66,60,52,51,51,29,51,56,39,45,52,51,53,51,54,54,52,50,54,55,50,52,58,51,49,45,73,75,45,79,84,57,61,100,63,82,67,59,89,44,73,66,53,45,50,52,50,53,52,49,54,52,50,51,52,51,53,53,50,52,53,52,56,51,55,63,74,75,107

Sequence (128 aa):
MRAGVSILVAGLLTLSAYAQLNDVPPNHWAYQAIRELVRLRILQGFPDRTFQPNRQVTRAEFAQAIARAYRVIDERIRQLEQRIDRIAPDTPTAPQPTTPEARLRELQQAVQELQQLRSAVEILQ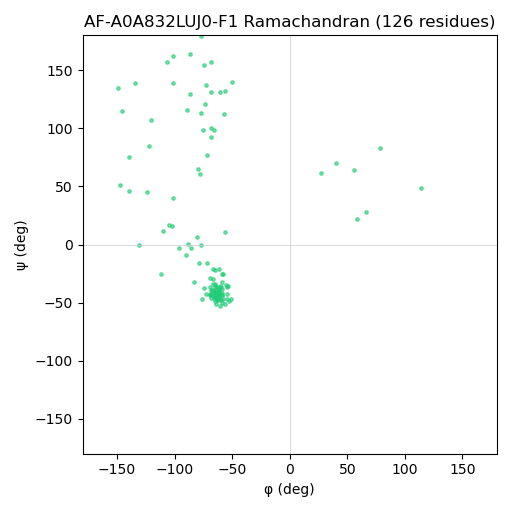RLA

Radius of gyration: 22.56 Å; Cα contacts (8 Å, |Δi|>4): 50; chains: 1; bounding box: 40×71×49 Å

Mean predicted aligned error: 16.07 Å

Secondary structure (DSSP, 8-state):
---------SS----------TTS-TTSTTHHHHHHHHHTTSS---TTS---TTSPPPHHHHHHHHHHHHHHHHHHHHHHHHHHHHH-TT--SS---SSHHHHHHHHHHHHHHHHHHHHHHHHHHHT-

pLDDT: mean 80.13, std 17.7, range [39.69, 96.88]